Protein AF-A0A965CWH7-F1 (afdb_monomer_lite)

Structure (mmCIF, N/CA/C/O backbone):
data_AF-A0A965CWH7-F1
#
_entry.id   AF-A0A965CWH7-F1
#
loop_
_atom_site.group_PDB
_atom_site.id
_atom_site.type_symbol
_atom_site.label_atom_id
_atom_site.label_alt_id
_atom_site.label_comp_id
_atom_site.label_asym_id
_atom_site.label_entity_id
_atom_site.label_seq_id
_atom_site.pdbx_PDB_ins_code
_atom_site.Cartn_x
_atom_site.Cartn_y
_atom_site.Cartn_z
_atom_site.occupancy
_atom_site.B_iso_or_equiv
_atom_site.auth_seq_id
_atom_site.auth_comp_id
_atom_site.auth_asym_id
_atom_site.auth_atom_id
_atom_site.pdbx_PDB_model_num
ATOM 1 N N . MET A 1 1 ? 1.650 11.044 17.549 1.00 76.38 1 MET A N 1
ATOM 2 C CA . MET A 1 1 ? 1.095 10.981 16.179 1.00 76.38 1 MET A CA 1
ATOM 3 C C . MET A 1 1 ? 1.924 9.980 15.390 1.00 76.38 1 MET A C 1
ATOM 5 O O . MET A 1 1 ? 3.138 10.134 15.379 1.00 76.38 1 MET A O 1
ATOM 9 N N . LEU A 1 2 ? 1.308 8.938 14.826 1.00 91.25 2 LEU A N 1
ATOM 10 C CA . LEU A 1 2 ? 1.992 7.907 14.033 1.00 91.25 2 LEU A CA 1
ATOM 11 C C . LEU A 1 2 ? 1.662 8.109 12.553 1.00 91.25 2 LEU A C 1
ATOM 13 O O . LEU A 1 2 ? 0.501 8.332 12.223 1.00 91.25 2 LEU A O 1
ATOM 17 N N . ILE A 1 3 ? 2.668 8.008 11.683 1.00 95.12 3 ILE A N 1
ATOM 18 C CA . ILE A 1 3 ? 2.494 8.015 10.225 1.00 95.12 3 ILE A CA 1
ATOM 19 C C . ILE A 1 3 ? 2.983 6.659 9.711 1.00 95.12 3 ILE A C 1
ATOM 21 O O . ILE A 1 3 ? 4.191 6.448 9.599 1.00 95.12 3 ILE A O 1
ATOM 25 N N . PRO A 1 4 ? 2.076 5.705 9.456 1.00 96.62 4 PRO A N 1
ATOM 26 C CA . PRO A 1 4 ? 2.451 4.421 8.890 1.00 96.62 4 PRO A CA 1
ATOM 27 C C . PRO A 1 4 ? 2.945 4.585 7.455 1.00 96.62 4 PRO A C 1
ATOM 29 O O . PRO A 1 4 ? 2.363 5.341 6.673 1.00 96.62 4 PRO A O 1
ATOM 32 N N . VAL A 1 5 ? 3.977 3.820 7.104 1.00 96.00 5 VAL A N 1
ATOM 33 C CA . VAL A 1 5 ? 4.535 3.777 5.752 1.00 96.00 5 VAL A CA 1
ATOM 34 C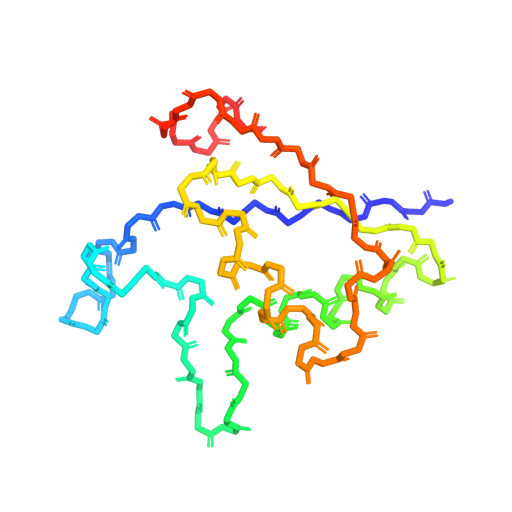 C . VAL A 1 5 ? 4.367 2.370 5.185 1.00 96.00 5 VAL A C 1
ATOM 36 O O . VAL A 1 5 ? 4.834 1.392 5.768 1.00 96.00 5 VAL A O 1
ATOM 39 N N . ILE A 1 6 ? 3.683 2.266 4.049 1.00 94.38 6 ILE A N 1
ATOM 40 C CA . ILE A 1 6 ? 3.515 1.038 3.274 1.00 94.38 6 ILE A CA 1
ATOM 41 C C . ILE A 1 6 ? 4.497 1.084 2.107 1.00 94.38 6 ILE A C 1
ATOM 43 O O . ILE A 1 6 ? 4.354 1.900 1.201 1.00 94.38 6 ILE A O 1
ATOM 47 N N . LEU A 1 7 ? 5.467 0.173 2.100 1.00 91.25 7 LEU A N 1
ATOM 48 C CA . LEU A 1 7 ? 6.375 -0.020 0.970 1.00 91.25 7 LEU A CA 1
ATOM 49 C C . LEU A 1 7 ? 5.735 -1.012 -0.011 1.00 91.25 7 LEU A C 1
ATOM 51 O O . LEU A 1 7 ? 5.810 -2.230 0.174 1.00 91.25 7 LEU A O 1
ATOM 55 N N . SER A 1 8 ? 5.047 -0.486 -1.023 1.00 84.12 8 SER A N 1
ATOM 56 C CA . SER A 1 8 ? 4.338 -1.264 -2.043 1.00 84.12 8 SER A CA 1
ATOM 57 C C . SER A 1 8 ? 5.168 -1.327 -3.323 1.00 84.12 8 SER A C 1
ATOM 59 O O . SER A 1 8 ? 4.969 -0.567 -4.272 1.00 84.12 8 SER A O 1
ATOM 61 N N . GLY A 1 9 ? 6.124 -2.254 -3.340 1.00 74.62 9 GLY A N 1
ATOM 62 C CA . GLY A 1 9 ? 6.998 -2.503 -4.481 1.00 74.62 9 GLY A CA 1
ATOM 63 C C . GLY A 1 9 ? 7.467 -3.957 -4.554 1.00 74.62 9 GLY A C 1
ATOM 64 O O . GLY A 1 9 ? 7.316 -4.738 -3.611 1.00 74.62 9 GLY A O 1
ATOM 65 N N . GLY A 1 10 ? 8.055 -4.313 -5.697 1.00 63.44 10 GLY A N 1
ATOM 66 C CA . GLY A 1 10 ? 8.667 -5.618 -5.942 1.00 63.44 10 GLY A CA 1
ATOM 67 C C . GLY A 1 10 ? 7.785 -6.603 -6.715 1.00 63.44 10 GLY A C 1
ATOM 68 O O . GLY A 1 10 ? 6.597 -6.768 -6.453 1.00 63.44 10 GLY A O 1
ATOM 69 N N . VAL A 1 11 ? 8.419 -7.333 -7.635 1.00 59.00 11 VAL A N 1
ATOM 70 C CA . VAL A 1 11 ? 7.793 -8.332 -8.526 1.00 59.00 11 VAL A CA 1
ATOM 71 C C . VAL A 1 11 ? 7.317 -9.607 -7.810 1.00 59.00 11 VAL A C 1
ATOM 73 O O . VAL A 1 11 ? 6.674 -10.463 -8.410 1.00 59.00 11 VAL A O 1
ATOM 76 N N . GLY A 1 12 ? 7.634 -9.765 -6.518 1.00 56.31 12 GLY A N 1
ATOM 77 C CA . GLY A 1 12 ? 7.194 -10.906 -5.710 1.00 56.31 12 GLY A CA 1
ATOM 78 C C . GLY A 1 12 ? 7.810 -12.254 -6.105 1.00 56.31 12 GLY A C 1
ATOM 79 O O . GLY A 1 12 ? 7.179 -13.285 -5.907 1.00 56.31 12 GLY A O 1
ATOM 80 N N . ALA A 1 13 ? 9.058 -12.273 -6.588 1.00 54.78 13 ALA A N 1
ATOM 81 C CA . ALA A 1 13 ? 9.740 -13.465 -7.119 1.00 54.78 13 ALA A CA 1
ATOM 82 C C . ALA A 1 13 ? 9.730 -14.716 -6.206 1.00 54.78 13 ALA A C 1
ATOM 84 O O . ALA A 1 13 ? 9.856 -15.834 -6.693 1.00 54.78 13 ALA A O 1
ATOM 85 N N . ARG A 1 14 ? 9.549 -14.557 -4.886 1.00 63.00 14 ARG A N 1
ATOM 86 C CA . ARG A 1 14 ? 9.491 -15.670 -3.917 1.00 63.00 14 ARG A CA 1
ATOM 87 C C . ARG A 1 14 ? 8.130 -16.373 -3.828 1.00 63.00 14 ARG A C 1
ATOM 89 O O . ARG A 1 14 ? 8.048 -17.420 -3.203 1.00 63.00 14 ARG A O 1
ATOM 96 N N . LEU A 1 15 ? 7.072 -15.795 -4.403 1.00 58.00 15 LEU A N 1
ATOM 97 C CA . LEU A 1 15 ? 5.721 -16.376 -4.448 1.00 58.00 15 LEU A CA 1
ATOM 98 C C . LEU A 1 15 ? 5.397 -16.967 -5.822 1.00 58.00 15 LEU A C 1
ATOM 100 O O . LEU A 1 15 ? 4.232 -17.137 -6.171 1.00 58.00 15 LEU A O 1
ATOM 104 N N . TRP A 1 16 ? 6.411 -17.253 -6.632 1.00 53.75 16 TRP A N 1
ATOM 105 C CA . TRP A 1 16 ? 6.218 -17.968 -7.884 1.00 53.75 16 TRP A CA 1
ATOM 106 C C . TRP A 1 16 ? 5.591 -19.356 -7.613 1.00 53.75 16 TRP A C 1
ATOM 108 O O . TRP A 1 16 ? 6.001 -20.010 -6.653 1.00 53.75 16 TRP A O 1
ATOM 118 N N . PRO A 1 17 ? 4.597 -19.824 -8.399 1.00 62.31 17 PRO A N 1
ATOM 119 C CA . PRO A 1 17 ? 4.082 -19.261 -9.657 1.00 62.31 17 PRO A CA 1
ATOM 120 C C . PRO A 1 17 ? 2.943 -18.236 -9.503 1.00 62.31 17 PRO A C 1
ATOM 122 O O . PRO A 1 17 ? 2.423 -17.756 -10.513 1.00 62.31 17 PRO A O 1
ATOM 125 N N . VAL A 1 18 ? 2.536 -17.925 -8.269 1.00 57.50 18 VAL A N 1
ATOM 126 C CA . VAL A 1 18 ? 1.386 -17.061 -7.947 1.00 57.50 18 VAL A CA 1
ATOM 127 C C . VAL A 1 18 ? 1.694 -15.586 -8.214 1.00 57.50 18 VAL A C 1
ATOM 129 O O . VAL A 1 18 ? 0.855 -14.875 -8.755 1.00 57.50 18 VAL A O 1
ATOM 132 N N . SER A 1 19 ? 2.904 -15.130 -7.889 1.00 57.84 19 SER A N 1
ATOM 133 C CA . SER A 1 19 ? 3.379 -13.796 -8.267 1.00 57.84 19 SER A CA 1
ATOM 134 C C . SER A 1 19 ? 4.108 -13.875 -9.602 1.00 57.84 19 SER A C 1
ATOM 136 O O . SER A 1 19 ? 5.093 -14.604 -9.741 1.00 57.84 19 SER A O 1
ATOM 138 N N . ARG A 1 20 ? 3.628 -13.114 -10.582 1.00 62.31 20 ARG A N 1
ATOM 139 C CA . ARG A 1 20 ? 4.282 -12.914 -11.883 1.00 62.31 20 ARG A CA 1
ATOM 140 C C . ARG A 1 20 ? 4.548 -11.428 -12.060 1.00 62.31 20 ARG A C 1
ATOM 142 O O . ARG A 1 20 ? 3.947 -10.616 -11.371 1.00 62.31 20 ARG A O 1
ATOM 149 N N . GLU A 1 21 ? 5.383 -11.058 -13.020 1.00 59.25 21 GLU A N 1
ATOM 150 C CA . GLU A 1 21 ? 5.595 -9.645 -13.362 1.00 59.25 21 GLU A CA 1
ATOM 151 C C . GLU A 1 21 ? 4.268 -8.944 -13.724 1.00 59.25 21 GLU A C 1
ATOM 153 O O . GLU A 1 21 ? 4.013 -7.830 -13.285 1.00 59.25 21 GLU A O 1
ATOM 158 N N . ALA A 1 22 ? 3.355 -9.666 -14.388 1.00 58.88 22 ALA A N 1
ATOM 159 C CA . ALA A 1 22 ? 1.993 -9.211 -14.684 1.00 58.88 22 ALA A CA 1
ATOM 160 C C . ALA A 1 22 ? 1.030 -9.197 -13.473 1.00 58.88 22 ALA A C 1
ATOM 162 O O . ALA A 1 22 ? -0.023 -8.572 -13.544 1.00 58.88 22 ALA A O 1
ATOM 163 N N . TYR A 1 23 ? 1.364 -9.889 -12.376 1.00 64.56 23 TYR A N 1
ATOM 164 C CA . TYR A 1 23 ? 0.566 -9.954 -11.144 1.00 64.56 23 TYR A CA 1
ATOM 165 C C . TYR A 1 23 ? 1.471 -9.748 -9.923 1.00 64.56 23 TYR A C 1
ATOM 167 O O . TYR A 1 23 ? 1.850 -10.720 -9.255 1.00 64.56 23 TYR A O 1
ATOM 175 N N . PRO A 1 24 ? 1.851 -8.489 -9.638 1.00 75.69 24 PRO A N 1
ATOM 176 C CA . PRO A 1 24 ? 2.727 -8.172 -8.525 1.00 75.69 24 PRO A CA 1
ATOM 177 C C . PRO A 1 24 ? 2.090 -8.582 -7.198 1.00 75.69 24 PRO A C 1
ATOM 179 O O . PRO A 1 24 ? 0.894 -8.383 -6.970 1.00 75.69 24 PRO A O 1
ATOM 182 N N . LYS A 1 25 ? 2.921 -9.088 -6.282 1.00 81.31 25 LYS A N 1
ATOM 183 C CA . LYS A 1 25 ? 2.507 -9.570 -4.958 1.00 81.31 25 LYS A CA 1
ATOM 184 C C . LYS A 1 25 ? 1.486 -8.672 -4.235 1.00 81.31 25 LYS A C 1
ATOM 186 O O . LYS A 1 25 ? 0.533 -9.244 -3.710 1.00 81.31 25 LYS A O 1
ATOM 191 N N . PRO A 1 26 ? 1.638 -7.331 -4.153 1.00 85.69 26 PRO A N 1
ATOM 192 C CA . PRO A 1 26 ? 0.689 -6.490 -3.416 1.00 85.69 26 PRO A CA 1
ATOM 193 C C . PRO A 1 26 ? -0.781 -6.704 -3.819 1.00 85.69 26 PRO A C 1
ATOM 195 O O . PRO A 1 26 ? -1.661 -6.644 -2.963 1.00 85.69 26 PRO A O 1
ATOM 198 N N . PHE A 1 27 ? -1.037 -7.038 -5.084 1.00 89.62 27 PHE A N 1
ATOM 199 C CA . PHE A 1 27 ? -2.377 -7.172 -5.658 1.00 89.62 27 PHE A CA 1
ATOM 200 C C . PHE A 1 27 ? -2.973 -8.584 -5.544 1.00 89.62 27 PHE A C 1
ATOM 202 O O . PHE A 1 27 ? -4.125 -8.797 -5.917 1.00 89.62 27 PHE A O 1
ATOM 209 N N . ILE A 1 28 ? -2.225 -9.562 -5.019 1.00 88.62 28 ILE A N 1
ATOM 210 C CA . ILE A 1 28 ? -2.736 -10.925 -4.819 1.00 88.62 28 ILE A CA 1
ATOM 211 C C . ILE A 1 28 ? -3.885 -10.890 -3.810 1.00 88.62 28 ILE A C 1
ATOM 213 O O . ILE A 1 28 ? -3.704 -10.434 -2.676 1.00 88.62 28 ILE A O 1
ATOM 217 N N . ARG A 1 29 ? -5.046 -11.419 -4.214 1.00 91.31 29 ARG A N 1
ATOM 218 C CA . ARG A 1 29 ? -6.208 -11.615 -3.341 1.00 91.31 29 ARG A CA 1
ATOM 219 C C . ARG A 1 29 ? -6.087 -12.895 -2.528 1.00 91.31 29 ARG A C 1
ATOM 221 O O . ARG A 1 29 ? -5.669 -13.932 -3.036 1.00 91.31 29 ARG A O 1
ATOM 228 N N . LEU A 1 30 ? -6.456 -12.801 -1.258 1.00 90.00 30 LEU A N 1
ATOM 229 C CA . LEU A 1 30 ? -6.541 -13.932 -0.344 1.00 90.00 30 LEU A CA 1
ATOM 230 C C . LEU A 1 30 ? -7.942 -14.557 -0.384 1.00 90.00 30 LEU A C 1
ATOM 232 O O . LEU A 1 30 ? -8.846 -14.052 -1.049 1.00 90.00 30 LEU A O 1
ATOM 236 N N . ALA A 1 31 ? -8.125 -15.665 0.339 1.00 91.19 31 ALA A N 1
ATOM 237 C CA . ALA A 1 31 ? -9.381 -16.420 0.371 1.00 91.19 31 ALA A CA 1
ATOM 238 C C . ALA A 1 31 ? -10.597 -15.593 0.832 1.00 91.19 31 ALA A C 1
ATOM 240 O O . ALA A 1 31 ? -11.727 -15.924 0.495 1.00 91.19 31 ALA A O 1
ATOM 241 N N . ASP A 1 32 ? -10.370 -14.505 1.569 1.00 93.25 32 ASP A N 1
ATOM 242 C CA . ASP A 1 32 ? -11.410 -13.575 2.018 1.00 9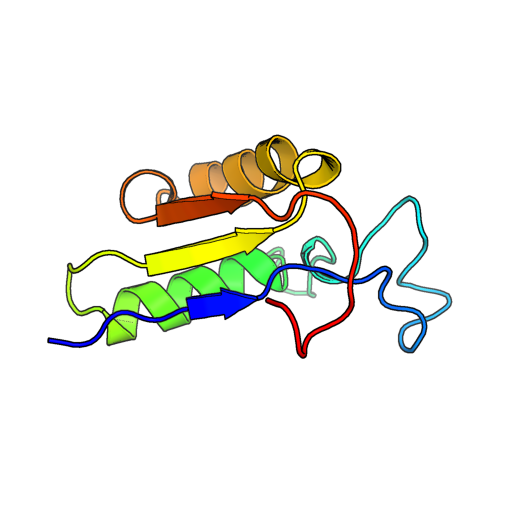3.25 32 ASP A CA 1
ATOM 243 C C . ASP A 1 32 ? -11.703 -12.437 1.025 1.00 93.25 32 ASP A C 1
ATOM 245 O O . ASP A 1 32 ? -12.407 -11.483 1.350 1.00 93.25 32 ASP A O 1
ATOM 249 N N . GLY A 1 33 ? -11.159 -12.524 -0.190 1.00 93.38 33 GLY A N 1
ATOM 250 C CA . GLY A 1 33 ? -11.420 -11.588 -1.279 1.00 93.38 33 GLY A CA 1
ATOM 251 C C . GLY A 1 33 ? -10.645 -10.273 -1.197 1.00 93.38 33 GLY A C 1
ATOM 252 O O . GLY A 1 33 ? -10.697 -9.507 -2.159 1.00 93.38 33 GLY A O 1
ATOM 253 N N . GLN A 1 34 ? -9.899 -10.018 -0.116 1.00 95.56 34 GLN A N 1
ATOM 254 C CA . GLN A 1 34 ? -9.058 -8.826 0.005 1.00 95.56 34 GLN A CA 1
ATOM 255 C C . GLN A 1 34 ? -7.644 -9.070 -0.524 1.00 95.56 34 GLN A C 1
ATOM 257 O O . GLN A 1 34 ? -7.075 -10.151 -0.343 1.00 95.56 34 GLN A O 1
ATOM 262 N N . SER A 1 35 ? -7.035 -8.049 -1.124 1.00 94.94 35 SER A N 1
ATOM 263 C CA . SER A 1 35 ? -5.624 -8.086 -1.503 1.00 94.94 35 SER A CA 1
ATOM 264 C C . SER A 1 35 ? -4.685 -7.924 -0.305 1.00 94.94 35 SER A C 1
ATOM 266 O O . SER A 1 35 ? -5.048 -7.397 0.756 1.00 94.94 35 SER A O 1
ATOM 268 N N . LEU A 1 36 ? -3.430 -8.353 -0.472 1.00 93.38 36 LEU A N 1
ATOM 269 C CA . LEU A 1 36 ? -2.369 -8.095 0.508 1.00 93.38 36 LEU A CA 1
ATOM 270 C C . LEU A 1 36 ? -2.197 -6.592 0.788 1.00 93.38 36 LEU A C 1
ATOM 272 O O . LEU A 1 36 ? -1.948 -6.195 1.933 1.00 93.38 36 LEU A O 1
ATOM 276 N N . LEU A 1 37 ? -2.351 -5.766 -0.246 1.00 95.19 37 LEU A N 1
ATOM 277 C CA . LEU A 1 37 ? -2.272 -4.314 -0.173 1.00 95.19 37 LEU A CA 1
ATOM 278 C C . LEU A 1 37 ? -3.444 -3.716 0.613 1.00 95.19 37 LEU A C 1
ATOM 280 O O . LEU A 1 37 ? -3.213 -2.962 1.559 1.00 95.19 37 LEU A O 1
ATOM 284 N N . GLN A 1 38 ? -4.681 -4.129 0.322 1.00 96.94 38 GLN A N 1
ATOM 285 C CA . GLN A 1 38 ? -5.874 -3.705 1.068 1.00 96.94 38 GLN A CA 1
ATOM 286 C C . GLN A 1 38 ? -5.759 -4.035 2.557 1.00 96.94 38 GLN A C 1
ATOM 288 O O . GLN A 1 38 ? -5.970 -3.173 3.410 1.00 96.94 38 GLN A O 1
ATOM 293 N N . LYS A 1 39 ? -5.344 -5.261 2.892 1.00 96.56 39 LYS A N 1
ATOM 294 C CA . LYS A 1 39 ? -5.143 -5.661 4.293 1.00 96.56 39 LYS A CA 1
ATOM 295 C C . LYS A 1 39 ? -4.087 -4.826 4.999 1.00 96.56 39 LYS A C 1
ATOM 297 O O . LYS A 1 39 ? -4.232 -4.519 6.182 1.00 96.56 39 LYS A O 1
ATOM 302 N N . SER A 1 40 ? -3.016 -4.476 4.294 1.00 96.25 40 SER A N 1
ATOM 303 C CA . SER A 1 40 ? -1.953 -3.639 4.850 1.00 96.25 40 SER A CA 1
ATOM 304 C C . SER A 1 40 ? -2.449 -2.218 5.105 1.00 96.25 40 SER A C 1
ATOM 306 O O . SER A 1 40 ? -2.198 -1.688 6.185 1.00 96.25 40 SER A O 1
ATOM 308 N N . MET A 1 41 ? -3.236 -1.656 4.184 1.00 97.19 41 MET A N 1
ATOM 309 C CA . MET A 1 41 ? -3.858 -0.342 4.345 1.00 97.19 41 MET A CA 1
ATOM 310 C C . MET A 1 41 ? -4.851 -0.295 5.505 1.00 97.19 41 MET A C 1
ATOM 312 O O . MET A 1 41 ? -4.792 0.627 6.312 1.00 97.19 41 MET A O 1
ATOM 316 N N . LEU A 1 42 ? -5.714 -1.305 5.657 1.00 96.69 42 LEU A N 1
ATOM 317 C CA . LEU A 1 42 ? -6.667 -1.359 6.774 1.00 96.69 42 LEU A CA 1
ATOM 318 C C . LEU A 1 42 ? -5.955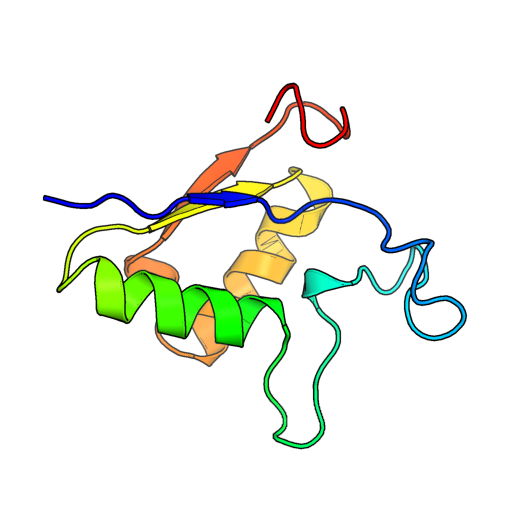 -1.402 8.135 1.00 96.69 42 LEU A C 1
ATOM 320 O O . LEU A 1 42 ? -6.331 -0.673 9.052 1.00 96.69 42 LEU A O 1
ATOM 324 N N . ARG A 1 43 ? -4.883 -2.199 8.259 1.00 96.44 43 ARG A N 1
ATOM 325 C CA . ARG A 1 43 ? -4.054 -2.224 9.478 1.00 96.44 43 ARG A CA 1
ATOM 326 C C . ARG A 1 43 ? -3.350 -0.888 9.718 1.00 96.44 43 ARG A C 1
ATOM 328 O O . ARG A 1 43 ? -3.346 -0.404 10.845 1.00 96.44 43 ARG A O 1
ATOM 335 N N . ALA A 1 44 ? -2.778 -0.288 8.675 1.00 96.38 44 ALA A N 1
ATOM 336 C CA . ALA A 1 44 ? -2.106 1.004 8.766 1.00 96.38 44 ALA A CA 1
ATOM 337 C C . ALA A 1 44 ? -3.074 2.113 9.205 1.00 96.38 44 ALA A C 1
ATOM 339 O O . ALA A 1 44 ? -2.788 2.834 10.155 1.00 96.38 44 ALA A O 1
ATOM 340 N N . ALA A 1 45 ? -4.252 2.201 8.586 1.00 95.38 45 ALA A N 1
ATOM 341 C CA . ALA A 1 45 ? -5.271 3.191 8.920 1.00 95.38 45 ALA A CA 1
ATOM 342 C C . ALA A 1 45 ? -5.765 3.071 10.373 1.00 95.38 45 ALA A C 1
ATOM 344 O O . ALA A 1 45 ? -6.000 4.093 11.019 1.00 95.38 45 ALA A O 1
ATOM 345 N N . ALA A 1 46 ? -5.876 1.847 10.904 1.00 95.44 46 ALA A N 1
ATOM 346 C CA . ALA A 1 46 ? -6.221 1.625 12.308 1.00 95.44 46 ALA A CA 1
ATOM 347 C C . ALA A 1 46 ? -5.149 2.189 13.259 1.00 95.44 46 ALA A C 1
ATOM 349 O O . ALA A 1 46 ? -5.482 2.857 14.235 1.00 95.44 46 ALA A O 1
ATOM 350 N N . VAL A 1 47 ? -3.864 1.988 12.944 1.00 95.38 47 VAL A N 1
ATOM 351 C CA . VAL A 1 47 ? -2.736 2.502 13.745 1.00 95.38 47 VAL A CA 1
ATOM 352 C C . VAL A 1 47 ? -2.557 4.017 13.593 1.00 95.38 47 VAL A C 1
ATOM 354 O O . VAL A 1 47 ? -2.167 4.689 14.546 1.00 95.38 47 VAL A O 1
ATOM 357 N N . ALA A 1 48 ? -2.872 4.573 12.421 1.00 94.94 48 ALA A N 1
ATOM 358 C CA . ALA A 1 48 ? -2.834 6.014 12.176 1.00 94.94 48 ALA A CA 1
ATOM 359 C C . ALA A 1 48 ? -3.897 6.788 12.980 1.00 94.94 48 ALA A C 1
ATOM 361 O O . ALA A 1 48 ? -3.797 8.009 13.091 1.00 94.94 48 ALA A O 1
ATOM 362 N N . ALA A 1 49 ? -4.909 6.103 13.534 1.00 92.88 49 ALA A N 1
ATOM 363 C CA . ALA A 1 49 ? -5.954 6.678 14.388 1.00 92.88 49 ALA A CA 1
ATOM 364 C C . ALA A 1 49 ? -6.637 7.922 13.780 1.00 92.88 49 ALA A C 1
ATOM 366 O O . ALA A 1 49 ? -6.846 8.929 14.451 1.00 92.88 49 ALA A O 1
ATOM 367 N N . GLY A 1 50 ? -6.967 7.861 12.485 1.00 90.69 50 GLY A N 1
ATOM 368 C CA . GLY A 1 50 ? -7.553 8.989 11.744 1.00 90.69 50 GLY A CA 1
ATOM 369 C C . GLY A 1 50 ? -6.540 9.867 11.005 1.00 90.69 50 GLY A C 1
ATOM 370 O O . GLY A 1 50 ? -6.949 10.670 10.173 1.00 90.69 50 GLY A O 1
ATOM 371 N N . GLY A 1 51 ? -5.243 9.685 11.257 1.00 93.94 51 GLY A N 1
ATOM 372 C CA . GLY A 1 51 ? -4.162 10.324 10.512 1.00 93.94 51 GLY A CA 1
ATOM 373 C C . GLY A 1 51 ? -3.903 9.707 9.128 1.00 93.94 51 GLY A C 1
ATOM 374 O O . GLY A 1 51 ? -4.531 8.709 8.754 1.00 93.94 51 GLY A O 1
ATOM 375 N N . PRO A 1 52 ? -2.966 10.296 8.364 1.00 95.81 52 PRO A N 1
ATOM 376 C CA . PRO A 1 52 ? -2.614 9.823 7.033 1.00 95.81 52 PRO A CA 1
ATOM 377 C C . PRO A 1 52 ? -1.783 8.536 7.079 1.00 95.81 52 PRO A C 1
ATOM 379 O O . PRO A 1 52 ? -1.066 8.257 8.042 1.00 95.81 52 PRO A O 1
ATOM 382 N N . VAL A 1 53 ? -1.829 7.791 5.979 1.00 97.31 53 VAL A N 1
ATOM 383 C CA . VAL A 1 53 ? -0.925 6.681 5.662 1.00 97.31 53 VAL A CA 1
ATOM 384 C C . VAL A 1 53 ? -0.115 7.073 4.433 1.00 97.31 53 VAL A C 1
ATOM 386 O O . VAL A 1 53 ? -0.659 7.648 3.493 1.00 97.31 53 VAL A O 1
ATOM 389 N N . VAL A 1 54 ? 1.180 6.775 4.423 1.00 97.06 54 VAL A N 1
ATOM 390 C CA . VAL A 1 54 ? 2.032 6.998 3.250 1.00 97.06 54 VAL A CA 1
ATOM 391 C C . VAL A 1 54 ? 2.238 5.671 2.535 1.00 97.06 54 VAL A C 1
ATOM 393 O O . VAL A 1 54 ? 2.658 4.699 3.155 1.00 97.06 54 VAL A O 1
ATOM 396 N N . THR A 1 55 ? 1.982 5.624 1.231 1.00 95.81 55 THR A N 1
ATOM 397 C CA . THR A 1 55 ? 2.352 4.484 0.386 1.00 95.81 55 THR A CA 1
ATOM 398 C C . THR A 1 55 ? 3.476 4.883 -0.555 1.00 95.81 55 THR A C 1
ATOM 400 O O . THR A 1 55 ? 3.298 5.761 -1.400 1.00 95.81 55 THR A O 1
ATOM 403 N N . VAL A 1 56 ? 4.614 4.205 -0.429 1.00 93.06 56 VAL A N 1
ATOM 404 C CA . VAL A 1 56 ? 5.742 4.305 -1.358 1.00 93.06 56 VAL A CA 1
ATOM 405 C C . VAL A 1 56 ? 5.554 3.262 -2.454 1.00 93.06 56 VAL A C 1
ATOM 407 O O . VAL A 1 56 ? 5.373 2.081 -2.153 1.00 93.06 56 VAL A O 1
ATOM 410 N N . THR A 1 57 ? 5.525 3.680 -3.719 1.00 89.94 57 THR A N 1
ATOM 411 C CA . THR A 1 57 ? 5.337 2.764 -4.856 1.00 89.94 57 THR A CA 1
ATOM 412 C C . THR A 1 57 ? 5.918 3.327 -6.154 1.00 89.94 57 THR A C 1
ATOM 414 O O . THR A 1 57 ? 6.244 4.507 -6.243 1.00 89.94 57 THR A O 1
ATOM 417 N N . ASN A 1 58 ? 6.031 2.499 -7.191 1.00 86.12 58 ASN A N 1
ATOM 418 C CA . ASN A 1 58 ? 6.446 2.941 -8.523 1.00 86.12 58 ASN A CA 1
ATOM 419 C C . ASN A 1 58 ? 5.268 3.616 -9.259 1.00 86.12 58 ASN A C 1
ATOM 421 O O . ASN A 1 58 ? 4.107 3.237 -9.087 1.00 86.12 58 ASN A O 1
ATOM 425 N N . ARG A 1 59 ? 5.571 4.583 -10.134 1.00 86.25 59 ARG A N 1
ATOM 426 C CA . ARG A 1 59 ? 4.616 5.225 -11.056 1.00 86.25 59 ARG A CA 1
ATOM 427 C C . ARG A 1 59 ? 3.795 4.220 -11.872 1.00 86.25 59 ARG A C 1
ATOM 429 O O . ARG A 1 59 ? 2.635 4.496 -12.147 1.00 86.25 59 ARG A O 1
ATOM 436 N N . GLU A 1 60 ? 4.355 3.063 -12.214 1.00 84.81 60 GLU A N 1
ATOM 437 C CA . GLU A 1 60 ? 3.643 1.993 -12.932 1.00 84.81 60 GLU A CA 1
ATOM 438 C C . GLU A 1 60 ? 2.457 1.419 -12.139 1.00 84.81 60 GLU A C 1
ATOM 440 O O . GLU A 1 60 ? 1.441 1.046 -12.721 1.00 84.81 60 GLU A O 1
ATOM 445 N N . TYR A 1 61 ? 2.549 1.389 -10.805 1.00 87.00 61 TYR A N 1
ATOM 446 C CA . TYR A 1 61 ? 1.560 0.747 -9.931 1.00 87.00 61 TYR A CA 1
ATOM 447 C C . TYR A 1 61 ? 0.681 1.732 -9.160 1.00 87.00 61 TYR A C 1
ATOM 449 O O . TYR A 1 61 ? -0.201 1.299 -8.412 1.00 87.00 61 TYR A O 1
ATOM 457 N N . VAL A 1 62 ? 0.881 3.045 -9.328 1.00 90.75 62 VAL A N 1
ATOM 458 C CA . VAL A 1 62 ? 0.133 4.061 -8.572 1.00 90.75 62 VAL A CA 1
ATOM 459 C C . VAL A 1 62 ? -1.371 3.953 -8.817 1.00 90.75 62 VAL A C 1
ATOM 461 O O . VAL A 1 62 ? -2.142 3.966 -7.861 1.00 90.75 62 VAL A O 1
ATOM 464 N N . TYR A 1 63 ? -1.797 3.778 -10.070 1.00 92.00 63 TYR A N 1
ATOM 465 C CA . TYR A 1 63 ? -3.217 3.705 -10.419 1.00 92.00 63 TYR A CA 1
ATOM 466 C C . TYR A 1 63 ? -3.862 2.422 -9.896 1.00 92.00 63 TYR A C 1
ATOM 468 O O . TYR A 1 63 ? -4.886 2.495 -9.224 1.00 92.00 63 TYR A O 1
ATOM 476 N N . ALA A 1 64 ? -3.207 1.273 -10.083 1.00 92.12 64 ALA A N 1
ATOM 477 C CA . ALA A 1 64 ? -3.679 0.003 -9.535 1.00 92.12 64 ALA A CA 1
ATOM 478 C C . ALA A 1 64 ? -3.776 0.041 -7.999 1.00 92.12 64 ALA A C 1
ATOM 480 O O . ALA A 1 64 ? -4.764 -0.400 -7.418 1.00 92.12 64 ALA A O 1
ATOM 481 N N . THR A 1 65 ? -2.779 0.625 -7.325 1.00 93.69 65 THR A N 1
ATOM 482 C CA . THR A 1 65 ? -2.802 0.801 -5.863 1.00 93.69 65 THR A CA 1
ATOM 483 C C . THR A 1 65 ? -3.944 1.714 -5.428 1.00 93.69 65 THR A C 1
ATOM 485 O O . THR A 1 65 ? -4.631 1.438 -4.444 1.00 93.69 65 THR A O 1
ATOM 488 N N . ARG A 1 66 ? -4.167 2.804 -6.167 1.00 95.25 66 ARG A N 1
ATOM 489 C CA . ARG A 1 66 ? -5.250 3.750 -5.903 1.00 95.25 66 ARG A CA 1
ATOM 490 C C . ARG A 1 66 ? -6.617 3.080 -6.031 1.00 95.25 66 ARG A C 1
ATOM 492 O O . ARG A 1 66 ? -7.459 3.288 -5.163 1.00 95.25 66 ARG A O 1
ATOM 499 N N . ASP A 1 67 ? -6.816 2.248 -7.048 1.00 95.44 67 ASP A N 1
ATOM 500 C CA . ASP A 1 67 ? -8.067 1.513 -7.252 1.00 95.44 67 ASP A CA 1
ATOM 501 C C . ASP A 1 67 ? -8.314 0.473 -6.148 1.00 95.44 67 ASP A C 1
ATOM 503 O O . ASP A 1 67 ? -9.426 0.384 -5.619 1.00 95.44 67 ASP A O 1
ATOM 507 N N . GLU A 1 68 ? -7.272 -0.242 -5.709 1.00 95.75 68 GLU A N 1
ATOM 508 C CA . GLU A 1 68 ? -7.349 -1.141 -4.551 1.00 95.75 68 GLU A CA 1
ATOM 509 C C . GLU A 1 68 ? -7.790 -0.395 -3.284 1.00 95.75 68 GLU A C 1
ATOM 511 O O . GLU A 1 68 ? -8.703 -0.847 -2.592 1.00 95.75 68 GLU A O 1
ATOM 516 N N . TYR A 1 69 ? -7.210 0.775 -2.997 1.00 96.88 69 TYR A N 1
ATOM 517 C CA . TYR A 1 69 ? -7.596 1.587 -1.837 1.00 96.88 69 TYR A CA 1
ATOM 518 C C . TYR A 1 69 ? -8.986 2.208 -1.969 1.00 96.88 69 TYR A C 1
ATOM 520 O O . TYR A 1 69 ? -9.721 2.268 -0.980 1.00 96.88 69 TYR A O 1
ATOM 528 N N . ARG A 1 70 ? -9.38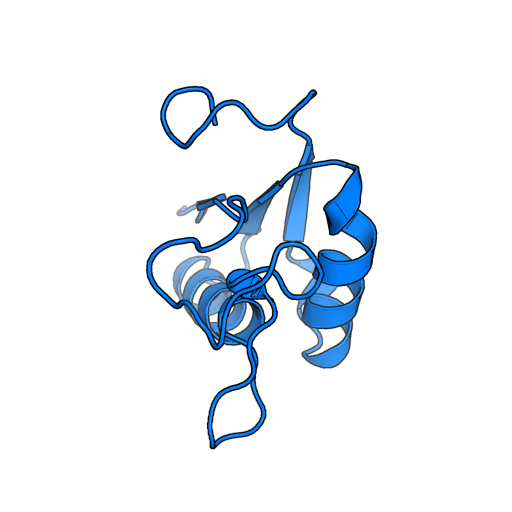4 2.631 -3.174 1.00 97.12 70 ARG A N 1
ATOM 529 C CA . ARG A 1 70 ? -10.732 3.149 -3.437 1.00 97.12 70 ARG A CA 1
ATOM 530 C C . ARG A 1 70 ? -11.789 2.087 -3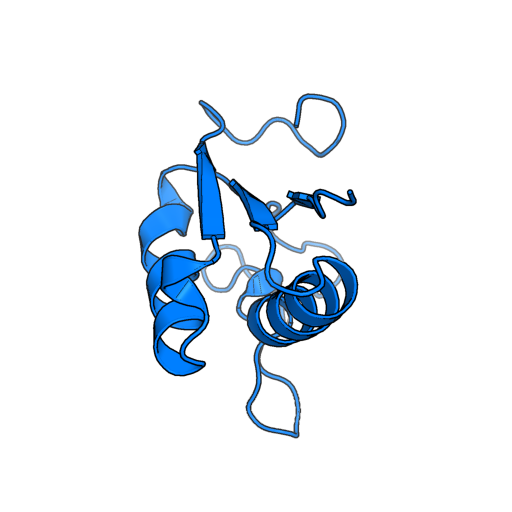.173 1.00 97.12 70 ARG A C 1
ATOM 532 O O . ARG A 1 70 ? -12.789 2.376 -2.524 1.00 97.12 70 ARG A O 1
ATOM 539 N N . SER A 1 71 ? -11.544 0.849 -3.604 1.00 96.75 71 SER A N 1
ATOM 540 C CA . SER A 1 71 ? -12.492 -0.261 -3.432 1.00 96.75 71 SER A CA 1
ATOM 541 C C . SER A 1 71 ? -12.789 -0.621 -1.967 1.00 96.75 71 SER A C 1
ATOM 543 O O . SER A 1 71 ? -13.806 -1.254 -1.695 1.00 96.75 71 SER A O 1
ATOM 545 N N . ILE A 1 72 ? -11.944 -0.182 -1.024 1.00 96.19 72 ILE A N 1
ATOM 546 C CA . ILE A 1 72 ? -12.145 -0.342 0.426 1.00 96.19 72 ILE A CA 1
ATOM 547 C C . ILE A 1 72 ? -12.421 0.988 1.151 1.00 96.19 72 ILE A C 1
ATOM 549 O O . ILE A 1 72 ? -12.377 1.032 2.379 1.00 96.19 72 ILE A O 1
ATOM 553 N N . GLY A 1 73 ? -12.661 2.084 0.420 1.00 95.50 73 GLY A N 1
ATOM 554 C CA . GLY A 1 73 ? -12.951 3.402 1.000 1.00 95.50 73 GLY A CA 1
ATOM 555 C C . GLY A 1 73 ? -11.782 4.040 1.765 1.00 95.50 73 GLY A C 1
ATOM 556 O O . GLY A 1 73 ? -12.005 4.843 2.668 1.00 95.50 73 GLY A O 1
ATOM 557 N N . ALA A 1 74 ? -10.536 3.675 1.445 1.00 94.44 74 ALA A N 1
ATOM 558 C CA . ALA A 1 74 ? -9.338 4.137 2.154 1.00 94.44 74 ALA A CA 1
ATOM 559 C C . ALA A 1 74 ? -8.467 5.116 1.342 1.00 94.44 74 ALA A C 1
ATOM 561 O O . ALA A 1 74 ? -7.445 5.579 1.844 1.00 94.44 74 ALA A O 1
ATOM 562 N N . GLU A 1 75 ? -8.856 5.443 0.107 1.00 92.50 75 GLU A N 1
ATOM 563 C CA . GLU A 1 75 ? -8.080 6.285 -0.817 1.00 92.50 75 GLU A CA 1
ATOM 564 C C . GLU A 1 75 ? -7.728 7.663 -0.235 1.00 92.50 75 GLU A C 1
ATOM 566 O O . GLU A 1 75 ? -6.574 8.076 -0.304 1.00 92.50 75 GLU A O 1
ATOM 571 N N . GLU A 1 76 ? -8.689 8.347 0.390 1.00 92.75 76 GLU A N 1
ATOM 572 C CA . GLU A 1 76 ? -8.519 9.712 0.917 1.00 92.75 76 GLU A CA 1
ATOM 573 C C . GLU A 1 76 ? -7.525 9.799 2.082 1.00 92.75 76 GLU A C 1
ATOM 575 O O . GLU A 1 76 ? -6.978 10.861 2.368 1.00 92.75 76 GLU A O 1
ATOM 580 N N . ARG A 1 77 ? -7.270 8.674 2.757 1.00 91.12 77 ARG A N 1
ATOM 581 C CA . ARG A 1 77 ? -6.320 8.601 3.875 1.00 91.12 77 ARG A CA 1
ATOM 582 C C . ARG A 1 77 ? -4.884 8.411 3.407 1.00 91.12 77 ARG A C 1
ATOM 584 O O . ARG A 1 77 ? -3.975 8.468 4.232 1.00 91.12 77 ARG A O 1
ATOM 591 N N . ASN A 1 78 ? -4.676 8.127 2.124 1.00 96.44 78 ASN A N 1
ATOM 592 C CA . ASN A 1 78 ? -3.375 7.757 1.602 1.00 96.44 78 ASN A CA 1
ATOM 593 C C . ASN A 1 78 ? -2.683 8.919 0.882 1.00 96.44 78 ASN A C 1
ATOM 595 O O . ASN A 1 78 ? -3.252 9.565 0.005 1.00 96.44 78 ASN A O 1
ATOM 599 N N . VAL A 1 79 ? -1.400 9.096 1.179 1.00 96.56 79 VAL A N 1
ATOM 600 C CA . VAL A 1 79 ? -0.478 9.950 0.430 1.00 96.56 79 VAL A CA 1
ATOM 601 C C . VAL A 1 79 ? 0.486 9.056 -0.344 1.00 96.56 79 VAL A C 1
ATOM 603 O O . VAL A 1 79 ? 1.073 8.133 0.216 1.00 96.56 79 VAL A O 1
ATOM 606 N N . PHE A 1 80 ? 0.657 9.314 -1.640 1.00 94.44 80 PHE A N 1
ATOM 607 C CA . PHE A 1 80 ? 1.587 8.559 -2.479 1.00 94.44 80 PHE A CA 1
ATOM 608 C C . PHE A 1 80 ? 2.962 9.224 -2.531 1.00 94.44 80 PHE A C 1
ATOM 610 O O . PHE A 1 80 ? 3.067 10.401 -2.871 1.00 94.44 80 PHE A O 1
ATOM 617 N N . LEU A 1 81 ? 4.010 8.443 -2.271 1.00 93.44 81 LEU A N 1
ATOM 618 C CA . LEU A 1 81 ? 5.396 8.792 -2.570 1.00 93.44 81 LEU A CA 1
ATOM 619 C C . LEU A 1 81 ? 5.868 7.918 -3.736 1.00 93.44 81 LEU A C 1
ATOM 621 O O . LEU A 1 81 ? 5.931 6.696 -3.615 1.00 93.44 81 LEU A O 1
ATOM 625 N N . LEU A 1 82 ? 6.136 8.535 -4.888 1.00 89.75 82 LEU A N 1
ATOM 626 C CA . LEU A 1 82 ? 6.468 7.794 -6.105 1.00 89.75 82 LEU A CA 1
ATOM 627 C C . LEU A 1 82 ? 7.977 7.643 -6.268 1.00 89.75 82 LEU A C 1
ATOM 629 O O . LEU A 1 82 ? 8.691 8.637 -6.399 1.00 89.75 82 LEU A O 1
ATOM 633 N N . GLU A 1 83 ? 8.448 6.401 -6.327 1.00 83.50 83 GLU A N 1
ATOM 634 C CA . GLU A 1 83 ? 9.840 6.111 -6.654 1.00 83.50 83 GLU A CA 1
ATOM 635 C C . GLU A 1 83 ? 10.098 6.360 -8.154 1.00 83.50 83 GLU A C 1
ATOM 637 O O . GLU A 1 83 ? 9.264 6.006 -8.997 1.00 83.50 83 GLU A O 1
ATOM 642 N N . PRO A 1 84 ? 11.260 6.930 -8.530 1.00 73.31 84 PRO A N 1
ATOM 643 C CA . PRO A 1 84 ? 11.607 7.193 -9.930 1.00 73.31 84 PRO A CA 1
ATOM 644 C C . PRO A 1 84 ? 11.871 5.912 -10.743 1.00 73.31 84 PRO A C 1
ATOM 646 O O . PRO A 1 84 ? 11.988 5.978 -11.964 1.00 73.31 84 PRO A O 1
ATOM 649 N N . GLY A 1 85 ? 11.984 4.759 -10.079 1.00 67.44 85 GLY A N 1
ATOM 650 C CA . GLY A 1 85 ? 12.151 3.432 -10.668 1.00 67.44 85 GLY A CA 1
ATOM 651 C C . GLY A 1 85 ? 12.335 2.377 -9.575 1.00 67.44 85 GLY A C 1
ATOM 652 O O . GLY A 1 85 ? 12.586 2.722 -8.422 1.00 67.44 85 GLY A O 1
ATOM 653 N N . ALA A 1 86 ? 12.227 1.092 -9.920 1.00 64.12 86 ALA A N 1
ATOM 654 C CA . ALA A 1 86 ? 12.396 0.008 -8.951 1.00 64.12 86 ALA A CA 1
ATOM 655 C C . ALA A 1 86 ? 13.852 -0.056 -8.455 1.00 64.12 86 ALA A C 1
ATOM 657 O O . ALA A 1 86 ? 14.754 -0.410 -9.214 1.00 64.12 86 ALA A O 1
ATOM 658 N N . ARG A 1 87 ? 14.093 0.286 -7.182 1.00 61.97 87 ARG A N 1
ATOM 659 C CA . ARG A 1 87 ? 15.445 0.314 -6.588 1.00 61.97 87 ARG A CA 1
ATOM 660 C C . ARG A 1 87 ? 15.626 -0.606 -5.370 1.00 61.97 87 ARG A C 1
ATOM 662 O O . ARG A 1 87 ? 16.629 -0.494 -4.670 1.00 61.97 87 ARG A O 1
ATOM 669 N N . ASN A 1 88 ? 14.733 -1.584 -5.181 1.00 59.59 88 ASN A N 1
ATOM 670 C CA . ASN A 1 88 ? 14.628 -2.431 -3.977 1.00 59.59 88 ASN A CA 1
ATOM 671 C C . ASN A 1 88 ? 14.289 -1.624 -2.706 1.00 59.59 88 ASN A C 1
ATOM 673 O O . ASN A 1 88 ? 14.062 -0.427 -2.767 1.00 59.59 88 ASN A O 1
ATOM 677 N N . THR A 1 89 ? 14.202 -2.288 -1.549 1.00 55.03 89 THR A N 1
ATOM 678 C CA . THR A 1 89 ? 13.638 -1.718 -0.309 1.00 55.03 89 THR A CA 1
ATOM 679 C C . THR A 1 89 ? 14.538 -0.712 0.420 1.00 55.03 89 THR A C 1
ATOM 681 O O . THR A 1 89 ? 14.057 -0.006 1.291 1.00 55.03 89 THR A O 1
ATOM 684 N N . GLY A 1 90 ? 15.844 -0.681 0.137 1.00 50.75 90 GLY A N 1
ATOM 685 C CA . GLY A 1 90 ? 16.794 0.200 0.838 1.00 50.75 90 GLY A CA 1
ATOM 686 C C . GLY A 1 90 ? 16.700 1.683 0.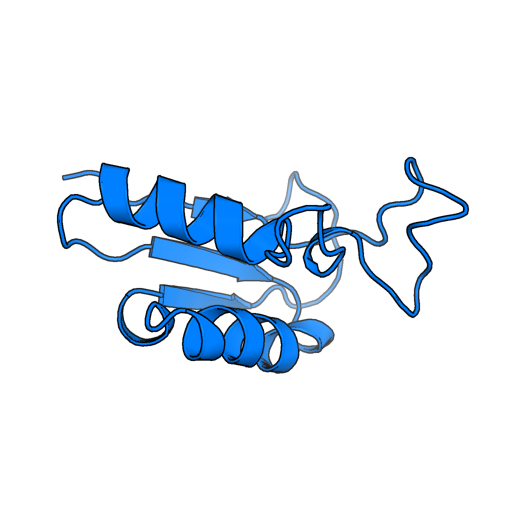439 1.00 50.75 90 GLY A C 1
ATOM 687 O O . GLY A 1 90 ? 16.819 2.535 1.310 1.00 50.75 90 GLY A O 1
ATOM 688 N N . PRO A 1 91 ? 16.507 2.004 -0.851 1.00 53.72 91 PRO A N 1
ATOM 689 C CA . PRO A 1 91 ? 16.313 3.381 -1.323 1.00 53.72 91 PRO A CA 1
ATOM 690 C C . PRO A 1 91 ? 14.891 3.953 -1.178 1.00 53.72 91 PRO A C 1
ATOM 692 O O . PRO A 1 91 ? 14.696 5.102 -1.577 1.00 53.72 91 PRO A O 1
ATOM 695 N N . ALA A 1 92 ? 13.936 3.152 -0.691 1.00 54.69 92 ALA A N 1
ATOM 696 C CA . ALA A 1 92 ? 12.512 3.488 -0.589 1.00 54.69 92 ALA A CA 1
ATOM 697 C C . ALA A 1 92 ? 12.166 4.307 0.664 1.00 54.69 92 ALA A C 1
ATOM 699 O O . ALA A 1 92 ? 12.848 4.129 1.700 1.00 54.69 92 ALA A O 1
#

pLDDT: mean 84.14, std 15.05, range [50.75, 97.31]

Sequence (92 aa):
MLIPVILSGGVGARLWPVSREAYPKPFIRLADGQSLLQKSMLRAAAVAAGGPVVTVTNREYVYATRDEYRSIGAEERNVFLLEPGARNTGPA

Foldseek 3Di:
DDAAEAEPDDQPVVPPPQGGVVRRQQQDADPVRAGVLLVVLVVRCVVCVNAAYEYEYAPVCPVVSLVSCVVVVNNVRYDYDHDPDDDPDPVD

Radius of gyration: 12.84 Å; chains: 1; bounding box: 30×30×31 Å

Secondary structure (DSSP, 8-state):
----EEEE----GGGTTT-BTTB-GGG-B-TTS-BHHHHHHHHHHHHHTTS-EEEEEETTTHHHHHHHHHHTT-GGGEEEEEESS---SS--